Protein AF-A0AAD4YNU9-F1 (afdb_monomer_lite)

Structure (mmCIF, N/CA/C/O backbone):
data_AF-A0AAD4YNU9-F1
#
_entry.id   AF-A0AAD4YNU9-F1
#
loop_
_atom_site.group_PDB
_atom_site.id
_atom_site.type_symbol
_atom_site.label_atom_id
_atom_site.label_alt_id
_atom_site.label_comp_id
_atom_site.label_asym_id
_atom_site.label_entity_id
_atom_site.label_seq_id
_atom_site.pdbx_PDB_ins_code
_atom_site.Cartn_x
_atom_site.Cartn_y
_atom_site.Cartn_z
_atom_site.occupancy
_atom_site.B_iso_or_equiv
_atom_site.auth_seq_id
_atom_site.auth_comp_id
_atom_site.auth_asym_id
_atom_site.auth_atom_id
_atom_site.pdbx_PDB_model_num
ATOM 1 N N . MET A 1 1 ? 12.435 -12.811 -16.386 1.00 61.00 1 MET A N 1
ATOM 2 C CA . MET A 1 1 ? 13.621 -11.991 -16.060 1.00 61.00 1 MET A CA 1
ATOM 3 C C . MET A 1 1 ? 13.203 -11.007 -14.984 1.00 61.00 1 MET A C 1
ATOM 5 O O . MET A 1 1 ? 12.189 -10.349 -15.169 1.00 61.00 1 MET A O 1
ATOM 9 N N . VAL A 1 2 ? 13.923 -10.969 -13.865 1.00 80.31 2 VAL A N 1
ATOM 10 C CA . VAL A 1 2 ? 13.719 -9.997 -12.780 1.00 80.31 2 VAL A CA 1
ATOM 11 C C . VAL A 1 2 ? 14.531 -8.737 -13.104 1.00 80.31 2 VAL A C 1
ATOM 13 O O . VAL A 1 2 ? 15.602 -8.836 -13.702 1.00 80.31 2 VAL A O 1
ATOM 16 N N . SER A 1 3 ? 14.001 -7.556 -12.791 1.00 96.38 3 SER A N 1
ATOM 17 C CA . SER A 1 3 ? 14.637 -6.259 -13.052 1.00 96.38 3 SER A CA 1
ATOM 18 C C . SER A 1 3 ? 14.431 -5.360 -11.846 1.00 96.38 3 SER A C 1
ATOM 20 O O . SER A 1 3 ? 13.338 -5.366 -11.296 1.00 96.38 3 SER A O 1
ATOM 22 N N . ILE A 1 4 ? 15.402 -4.496 -11.538 1.00 96.50 4 ILE A N 1
ATOM 23 C CA . ILE A 1 4 ? 15.303 -3.503 -10.455 1.00 96.50 4 ILE A CA 1
ATOM 24 C C . ILE A 1 4 ? 14.000 -2.695 -10.531 1.00 96.50 4 ILE A C 1
ATOM 26 O O . ILE A 1 4 ? 13.367 -2.436 -9.515 1.00 96.50 4 ILE A O 1
ATOM 30 N N . ARG A 1 5 ? 13.551 -2.322 -11.738 1.00 96.12 5 ARG A N 1
ATOM 31 C CA . ARG A 1 5 ? 12.270 -1.611 -11.907 1.00 96.12 5 ARG A CA 1
ATOM 32 C C . ARG A 1 5 ? 11.066 -2.482 -11.548 1.00 96.12 5 AR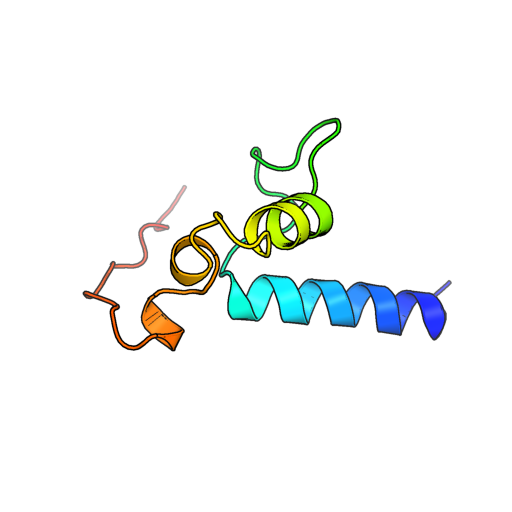G A C 1
ATOM 34 O O . ARG A 1 5 ? 10.104 -1.978 -10.979 1.00 96.12 5 ARG A O 1
ATOM 41 N N . GLY A 1 6 ? 11.127 -3.766 -11.896 1.00 95.56 6 GLY A N 1
ATOM 42 C CA . GLY A 1 6 ? 10.131 -4.758 -11.500 1.00 95.56 6 GLY A CA 1
ATOM 43 C C . GLY A 1 6 ? 10.120 -4.959 -9.986 1.00 95.56 6 GLY A C 1
ATOM 44 O O . GLY A 1 6 ? 9.049 -4.912 -9.397 1.00 95.56 6 GLY A O 1
ATOM 45 N N . ASP A 1 7 ? 11.299 -5.058 -9.367 1.00 95.50 7 ASP A N 1
ATOM 46 C CA . ASP A 1 7 ? 11.460 -5.226 -7.919 1.00 95.50 7 ASP A CA 1
ATOM 47 C C . ASP A 1 7 ? 10.885 -4.034 -7.147 1.00 95.50 7 ASP A C 1
ATOM 49 O O . ASP A 1 7 ? 10.122 -4.221 -6.200 1.00 95.50 7 ASP A O 1
ATOM 53 N N . VAL A 1 8 ? 11.171 -2.802 -7.594 1.00 96.69 8 VAL A N 1
ATOM 54 C CA . VAL A 1 8 ? 10.587 -1.576 -7.021 1.00 96.69 8 VAL A CA 1
ATOM 55 C C . VAL A 1 8 ? 9.065 -1.571 -7.163 1.00 96.69 8 VAL A C 1
ATOM 57 O O . VAL A 1 8 ? 8.363 -1.209 -6.220 1.00 96.69 8 VAL A O 1
ATOM 60 N N . TYR A 1 9 ? 8.540 -1.996 -8.315 1.00 94.00 9 TYR A N 1
ATOM 61 C CA . TYR A 1 9 ? 7.098 -2.080 -8.522 1.00 94.00 9 TYR A CA 1
ATOM 62 C C . TYR A 1 9 ? 6.446 -3.089 -7.570 1.00 94.00 9 TYR A C 1
ATOM 64 O O . TYR A 1 9 ? 5.482 -2.746 -6.888 1.00 94.00 9 TYR A O 1
ATOM 72 N N . SER A 1 10 ? 6.981 -4.311 -7.491 1.00 94.81 10 SER A N 1
ATOM 73 C CA . SER A 1 10 ? 6.459 -5.349 -6.597 1.00 94.81 10 SER A CA 1
ATOM 74 C C . SER A 1 10 ? 6.581 -4.958 -5.130 1.00 94.81 10 SER A C 1
ATOM 76 O O . SER A 1 10 ? 5.646 -5.179 -4.368 1.00 94.81 10 SER A O 1
ATOM 78 N N . PHE A 1 11 ? 7.683 -4.315 -4.738 1.00 95.94 11 PHE A N 1
ATOM 79 C CA . PHE A 1 11 ? 7.839 -3.792 -3.385 1.00 95.94 11 PHE A CA 1
ATOM 80 C C . PHE A 1 11 ? 6.762 -2.749 -3.065 1.00 95.94 11 PHE A C 1
ATOM 82 O O . PHE A 1 11 ? 6.152 -2.805 -2.002 1.00 95.94 11 PHE A O 1
ATOM 89 N N . GLY A 1 12 ? 6.458 -1.851 -4.008 1.00 96.00 12 GLY A N 1
ATOM 90 C CA . GLY A 1 12 ? 5.363 -0.895 -3.860 1.00 96.00 12 GLY A CA 1
ATOM 91 C C . GLY A 1 12 ? 4.008 -1.568 -3.621 1.00 96.00 12 GLY A C 1
ATOM 92 O O . GLY A 1 12 ? 3.244 -1.104 -2.779 1.00 96.00 12 GLY A O 1
ATOM 93 N N . ILE A 1 13 ? 3.723 -2.678 -4.314 1.00 95.06 13 ILE A N 1
ATOM 94 C CA . ILE A 1 13 ? 2.511 -3.482 -4.084 1.00 95.06 13 ILE A CA 1
ATOM 95 C C . ILE A 1 13 ? 2.482 -4.031 -2.658 1.00 95.06 13 ILE A C 1
ATOM 97 O O . ILE A 1 13 ? 1.512 -3.773 -1.957 1.00 95.06 13 ILE A O 1
ATOM 101 N N . VAL A 1 14 ? 3.560 -4.669 -2.198 1.00 96.31 14 VAL A N 1
ATOM 102 C CA . VAL A 1 14 ? 3.640 -5.222 -0.834 1.00 96.31 14 VAL A CA 1
ATOM 103 C C . VAL A 1 14 ? 3.446 -4.139 0.231 1.00 96.31 14 VAL A C 1
ATOM 105 O O . VAL A 1 14 ? 2.748 -4.355 1.220 1.00 96.31 14 VAL A O 1
ATOM 108 N N . VAL A 1 15 ? 4.012 -2.945 0.029 1.00 96.19 15 VAL A N 1
ATOM 109 C CA . VAL A 1 15 ? 3.791 -1.800 0.925 1.00 96.19 15 VAL A CA 1
ATOM 110 C C . VAL A 1 15 ? 2.309 -1.415 0.960 1.00 96.19 15 VAL A C 1
ATOM 112 O O . VAL A 1 15 ? 1.741 -1.277 2.042 1.00 96.19 15 VAL A O 1
ATOM 115 N N . MET A 1 16 ? 1.658 -1.290 -0.199 1.00 95.38 16 MET A N 1
ATOM 116 C CA . MET A 1 16 ? 0.224 -0.983 -0.272 1.00 95.38 16 MET A CA 1
ATOM 117 C C . MET A 1 16 ? -0.643 -2.076 0.371 1.00 95.38 16 MET A C 1
ATOM 119 O O . MET A 1 16 ? -1.570 -1.754 1.110 1.00 95.38 16 MET A O 1
ATOM 123 N N . GLU A 1 17 ? -0.333 -3.356 0.159 1.00 95.25 17 GLU A N 1
ATOM 124 C CA . GLU A 1 17 ? -1.018 -4.478 0.818 1.00 95.25 17 GLU A CA 1
ATOM 125 C C . GLU A 1 17 ? -0.871 -4.412 2.343 1.00 95.25 17 GLU A C 1
ATOM 127 O O . GLU A 1 17 ? -1.836 -4.645 3.065 1.00 95.25 17 GLU A O 1
ATOM 132 N N . THR A 1 18 ? 0.314 -4.047 2.837 1.00 94.88 18 THR A N 1
ATOM 133 C CA . THR A 1 18 ? 0.613 -3.991 4.276 1.00 94.88 18 THR A CA 1
ATOM 134 C C . THR A 1 18 ? -0.213 -2.921 4.984 1.00 94.88 18 THR A C 1
ATOM 136 O O . THR A 1 18 ? -0.749 -3.174 6.057 1.00 94.88 18 THR A O 1
ATOM 139 N N . PHE A 1 19 ? -0.347 -1.735 4.386 1.00 92.69 19 PHE A N 1
ATOM 140 C CA . PHE A 1 19 ? -1.101 -0.637 4.997 1.00 92.69 19 PHE A CA 1
ATOM 141 C C . PHE A 1 19 ? -2.615 -0.768 4.855 1.00 92.69 19 PHE A C 1
ATOM 143 O O . PHE A 1 19 ? -3.334 -0.167 5.643 1.00 92.69 19 PHE A O 1
ATOM 150 N N . THR A 1 20 ? -3.100 -1.519 3.865 1.00 92.88 20 THR A N 1
ATOM 151 C CA . THR A 1 20 ? -4.541 -1.637 3.573 1.00 92.88 20 THR A CA 1
ATOM 152 C C . THR A 1 20 ? -5.143 -2.977 3.986 1.00 92.88 20 THR A C 1
ATOM 154 O O . THR A 1 20 ? -6.363 -3.117 4.007 1.00 92.88 20 THR A O 1
ATOM 157 N N . ARG A 1 21 ? -4.303 -3.989 4.252 1.00 93.19 21 ARG A N 1
ATOM 158 C CA . ARG A 1 21 ? -4.683 -5.399 4.440 1.00 93.19 21 ARG A CA 1
ATOM 159 C C . ARG A 1 21 ? -5.504 -5.975 3.270 1.00 93.19 21 ARG A C 1
ATOM 161 O O . ARG A 1 21 ? -6.268 -6.926 3.430 1.00 93.19 21 ARG A O 1
ATOM 168 N N . ARG A 1 22 ? -5.347 -5.418 2.063 1.00 92.81 22 ARG A N 1
ATOM 169 C CA . ARG A 1 22 ? -6.049 -5.849 0.841 1.00 92.81 22 ARG A CA 1
ATOM 170 C C . ARG A 1 22 ? -5.063 -6.400 -0.173 1.00 92.81 22 ARG A C 1
ATOM 172 O O . ARG A 1 22 ? -4.085 -5.734 -0.493 1.00 92.81 22 ARG A O 1
ATOM 179 N N . LYS A 1 23 ? -5.355 -7.575 -0.733 1.00 93.44 23 LYS A N 1
ATOM 180 C CA . LYS A 1 23 ? -4.541 -8.160 -1.808 1.00 93.44 23 LYS A CA 1
ATOM 181 C C . LYS A 1 23 ? -4.930 -7.545 -3.155 1.00 93.44 23 LYS A C 1
ATOM 183 O O . LYS A 1 23 ? -6.122 -7.359 -3.403 1.00 93.44 23 LYS A O 1
ATOM 188 N N . PRO A 1 24 ? -3.985 -7.317 -4.086 1.00 91.50 24 PRO A N 1
ATOM 189 C CA . PRO A 1 24 ? -4.285 -6.809 -5.424 1.00 91.50 24 PRO A CA 1
ATOM 190 C C . PRO A 1 24 ? -5.123 -7.792 -6.255 1.00 91.50 24 PRO A C 1
ATOM 192 O O . PRO A 1 24 ? -5.637 -7.410 -7.299 1.00 91.50 24 PRO A O 1
ATOM 195 N N . THR A 1 25 ? -5.251 -9.045 -5.806 1.00 93.50 25 THR A N 1
ATOM 196 C CA . THR A 1 25 ? -6.041 -10.108 -6.440 1.00 93.50 25 THR A CA 1
ATOM 197 C C . THR A 1 25 ? -7.468 -10.218 -5.905 1.00 93.50 25 THR A C 1
ATOM 199 O O . THR A 1 25 ? -8.167 -11.146 -6.291 1.00 93.50 25 THR A O 1
ATOM 202 N N . TYR A 1 26 ? -7.895 -9.354 -4.979 1.00 93.31 26 TYR A N 1
ATOM 203 C CA . TYR A 1 26 ? -9.285 -9.354 -4.519 1.00 93.31 26 TYR A CA 1
ATOM 204 C C . TYR A 1 26 ? -10.239 -9.012 -5.665 1.00 93.31 26 TYR A C 1
ATOM 206 O O . TYR A 1 26 ? -9.930 -8.162 -6.499 1.00 93.31 26 TYR A O 1
ATOM 214 N N . ASP A 1 27 ? -11.429 -9.614 -5.653 1.00 92.19 27 ASP A N 1
ATOM 215 C CA . ASP A 1 27 ? -12.431 -9.465 -6.718 1.00 92.19 27 ASP A CA 1
ATOM 216 C C . ASP A 1 27 ? -12.881 -8.012 -6.939 1.00 92.19 27 ASP A C 1
ATOM 218 O O . ASP A 1 27 ? -13.327 -7.657 -8.025 1.00 92.19 27 ASP A O 1
ATOM 222 N N . MET A 1 28 ? -12.710 -7.128 -5.950 1.00 88.25 28 MET A N 1
ATOM 223 C CA . MET A 1 28 ? -12.967 -5.689 -6.106 1.00 88.25 28 MET A CA 1
ATOM 224 C C . MET A 1 28 ? -11.996 -4.977 -7.071 1.00 88.25 28 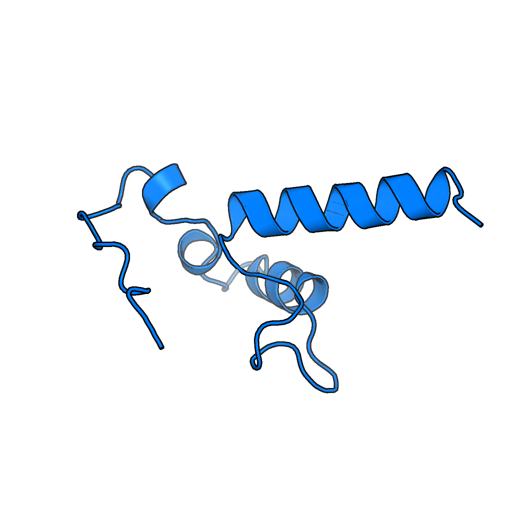MET A C 1
ATOM 226 O O . MET A 1 28 ? -12.241 -3.832 -7.448 1.00 88.25 28 MET A O 1
ATOM 230 N N . PHE A 1 29 ? -10.891 -5.627 -7.451 1.00 91.38 29 PHE A N 1
ATOM 231 C CA . PHE A 1 29 ? -9.827 -5.089 -8.307 1.00 91.38 29 PHE A CA 1
ATOM 232 C C . PHE A 1 29 ? -9.788 -5.739 -9.701 1.00 91.38 29 PHE A C 1
ATOM 234 O O . PHE A 1 29 ? -8.724 -5.886 -10.306 1.00 91.38 29 PHE A O 1
ATOM 241 N N . VAL A 1 30 ? -10.946 -6.155 -10.216 1.00 89.25 30 VAL A N 1
ATOM 242 C CA . VAL A 1 30 ? -11.086 -6.678 -11.581 1.00 89.25 30 VAL A CA 1
ATOM 243 C C . VAL A 1 30 ? -11.454 -5.571 -12.577 1.00 89.25 30 VAL A C 1
ATOM 245 O O . VAL A 1 30 ? -12.088 -4.573 -12.235 1.00 89.25 30 VAL A O 1
ATOM 248 N N . GLY A 1 31 ? -11.086 -5.758 -13.847 1.00 89.00 31 GLY A N 1
ATOM 249 C CA . GLY A 1 31 ? -11.411 -4.815 -14.921 1.00 89.00 31 GLY A CA 1
ATOM 250 C C . GLY A 1 31 ? -10.576 -3.533 -14.864 1.00 89.00 31 GLY A C 1
ATOM 251 O O . GLY A 1 31 ? -9.351 -3.585 -14.953 1.00 89.00 31 GLY A O 1
ATOM 252 N N . GLU A 1 32 ? -11.240 -2.379 -14.771 1.00 89.81 32 GLU A N 1
ATOM 253 C CA . GLU A 1 32 ? -10.603 -1.052 -14.837 1.00 89.81 32 GLU A CA 1
ATOM 254 C C . GLU A 1 32 ? -10.143 -0.507 -13.475 1.00 89.81 32 GLU A C 1
ATOM 256 O O . GLU A 1 32 ? -9.508 0.548 -13.421 1.00 89.81 32 GLU A O 1
ATOM 261 N N . MET A 1 33 ? -10.463 -1.205 -12.381 1.00 92.12 33 MET A N 1
ATOM 262 C CA . MET A 1 33 ? -10.092 -0.824 -11.020 1.00 92.12 33 MET A CA 1
ATOM 263 C C . MET A 1 33 ? -8.961 -1.720 -1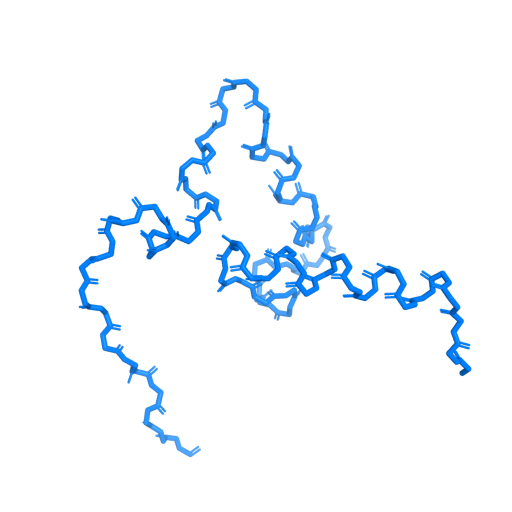0.518 1.00 92.12 33 MET A C 1
ATOM 265 O O . MET A 1 33 ? -9.088 -2.936 -10.534 1.00 92.12 33 MET A O 1
ATOM 269 N N . ASN A 1 34 ? -7.873 -1.138 -10.012 1.00 92.69 34 ASN A N 1
ATOM 270 C CA . ASN A 1 34 ? -6.828 -1.872 -9.292 1.00 92.69 34 ASN A CA 1
ATOM 271 C C . ASN A 1 34 ? -6.484 -1.208 -7.954 1.00 92.69 34 ASN A C 1
ATOM 273 O O . ASN A 1 34 ? -6.857 -0.061 -7.706 1.00 92.69 34 ASN A O 1
ATOM 277 N N . LEU A 1 35 ? -5.722 -1.918 -7.114 1.00 93.31 35 LEU A N 1
ATOM 278 C CA . LEU A 1 35 ? -5.330 -1.464 -5.774 1.00 93.31 35 LEU A CA 1
ATOM 279 C C . LEU A 1 35 ? -4.739 -0.043 -5.768 1.00 93.31 35 LEU A C 1
ATOM 281 O O . LEU A 1 35 ? -5.103 0.768 -4.922 1.00 93.31 35 LEU A O 1
ATOM 285 N N . LYS A 1 36 ? -3.887 0.300 -6.744 1.00 92.94 36 LYS A N 1
ATOM 286 C CA . LYS A 1 36 ? -3.283 1.642 -6.833 1.00 92.94 36 LYS A CA 1
ATOM 287 C C . LYS A 1 36 ? -4.322 2.718 -7.130 1.00 92.94 36 LYS A C 1
ATOM 289 O O . LYS A 1 36 ? -4.275 3.778 -6.519 1.00 92.94 36 LYS A O 1
ATOM 294 N N . GLN A 1 37 ? -5.227 2.466 -8.080 1.00 92.75 37 GLN A N 1
ATOM 295 C CA . GLN A 1 37 ? -6.292 3.412 -8.432 1.00 92.75 37 GLN A CA 1
ATOM 296 C C . GLN A 1 37 ? -7.254 3.611 -7.266 1.00 92.75 37 GLN A C 1
ATOM 298 O O . GLN A 1 37 ? -7.605 4.743 -6.959 1.00 92.75 37 GLN A O 1
ATOM 303 N N . TRP A 1 38 ? -7.633 2.530 -6.587 1.00 92.06 38 TRP A N 1
ATOM 304 C CA . TRP A 1 38 ? -8.509 2.600 -5.425 1.00 92.06 38 TRP A CA 1
ATOM 305 C C . TRP A 1 38 ? -7.886 3.419 -4.285 1.00 92.06 38 TRP A C 1
ATOM 307 O O . TRP A 1 38 ? -8.542 4.319 -3.762 1.00 92.06 38 TRP A O 1
ATOM 317 N N . ILE A 1 39 ? -6.603 3.195 -3.968 1.00 91.31 39 ILE A N 1
ATOM 318 C CA . ILE A 1 39 ? -5.874 4.017 -2.987 1.00 91.31 39 ILE A CA 1
ATOM 319 C C . ILE A 1 39 ? -5.829 5.476 -3.447 1.00 91.31 39 ILE A C 1
ATOM 321 O O . ILE A 1 39 ? -6.193 6.361 -2.684 1.00 91.31 39 ILE A O 1
ATOM 325 N N . ALA A 1 40 ? -5.438 5.744 -4.697 1.00 90.06 40 ALA A N 1
ATOM 326 C CA . ALA A 1 40 ? -5.331 7.107 -5.217 1.00 90.06 40 ALA A CA 1
ATOM 327 C C . ALA A 1 40 ? -6.665 7.871 -5.164 1.00 90.06 40 ALA A C 1
ATOM 329 O O . ALA A 1 40 ? -6.688 9.033 -4.765 1.00 90.06 40 ALA A O 1
ATOM 330 N N . ASN A 1 41 ? -7.772 7.209 -5.509 1.00 88.69 41 ASN A N 1
ATOM 331 C CA . ASN A 1 41 ? -9.116 7.782 -5.424 1.00 88.69 41 ASN A CA 1
ATOM 332 C C . ASN A 1 41 ? -9.517 8.090 -3.978 1.00 88.69 41 ASN A C 1
ATOM 334 O O . ASN A 1 41 ? -10.243 9.047 -3.728 1.00 88.69 41 ASN A O 1
ATOM 338 N N . SER A 1 42 ? -9.022 7.300 -3.030 1.00 87.31 42 SER A N 1
ATOM 339 C CA . SER A 1 42 ? -9.337 7.455 -1.612 1.00 87.31 42 SER A CA 1
ATOM 340 C C . SER A 1 42 ? -8.456 8.487 -0.892 1.00 87.31 42 SER A C 1
ATOM 342 O O . SER A 1 42 ? -8.710 8.807 0.261 1.00 87.31 42 SER A O 1
ATOM 344 N N . LEU A 1 43 ? -7.431 9.030 -1.561 1.00 84.62 43 LEU A N 1
ATOM 345 C CA . LEU A 1 43 ? -6.591 10.130 -1.060 1.00 84.62 43 LEU A CA 1
ATOM 346 C C . LEU A 1 43 ? -7.099 11.517 -1.491 1.00 84.62 43 LEU A C 1
ATOM 348 O O . LEU A 1 43 ? -6.426 12.525 -1.263 1.00 84.62 43 LEU A O 1
ATOM 352 N N . LEU A 1 44 ? -8.250 11.586 -2.163 1.00 85.25 44 LEU A N 1
ATOM 353 C CA . LEU A 1 44 ? -8.857 12.853 -2.558 1.00 85.25 44 LEU A CA 1
ATOM 354 C C . LEU A 1 44 ? -9.350 13.630 -1.318 1.00 85.25 44 LEU A C 1
ATOM 356 O O . LEU A 1 44 ? -9.690 13.008 -0.318 1.00 85.25 44 LEU A O 1
ATOM 360 N N . PRO A 1 45 ? -9.415 14.976 -1.359 1.00 72.81 45 PRO A N 1
ATOM 361 C CA . PRO A 1 45 ? -9.702 15.809 -0.181 1.00 72.81 45 PRO A CA 1
ATOM 362 C C . PRO A 1 45 ? -11.018 15.502 0.553 1.00 72.81 45 PRO A C 1
ATOM 364 O O . PRO A 1 45 ? -11.107 15.759 1.748 1.00 72.81 45 PRO A O 1
ATOM 367 N N . ASP A 1 46 ? -12.003 14.940 -0.152 1.00 74.25 46 ASP A N 1
ATOM 368 C CA . ASP A 1 46 ? -13.313 14.555 0.396 1.00 74.25 46 ASP A CA 1
ATOM 369 C C . ASP A 1 46 ? -13.436 13.040 0.657 1.00 74.25 46 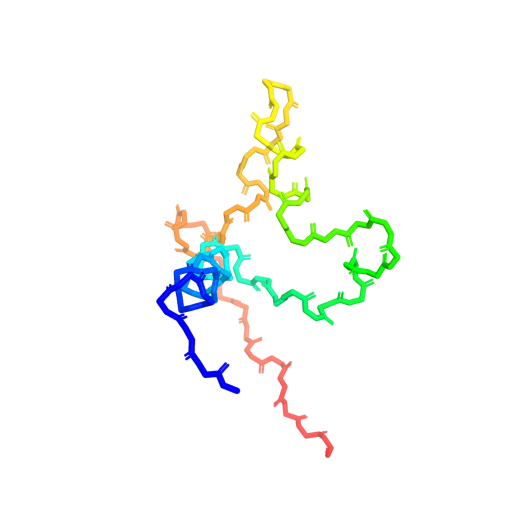ASP A C 1
ATOM 371 O O . ASP A 1 46 ? -14.515 12.548 0.985 1.00 74.25 46 ASP A O 1
ATOM 375 N N . ALA A 1 47 ? -12.356 12.279 0.469 1.00 71.31 47 ALA A N 1
ATOM 376 C CA . ALA A 1 47 ? -12.351 10.834 0.641 1.00 71.31 47 ALA A CA 1
ATOM 377 C C . ALA A 1 47 ? -11.922 10.427 2.061 1.00 71.31 47 ALA A C 1
ATOM 379 O O . ALA A 1 47 ? -11.048 11.038 2.680 1.00 71.31 47 ALA A O 1
ATOM 380 N N . MET A 1 48 ? -12.551 9.369 2.572 1.00 71.44 48 MET A N 1
ATOM 381 C CA . MET A 1 48 ? -12.308 8.815 3.904 1.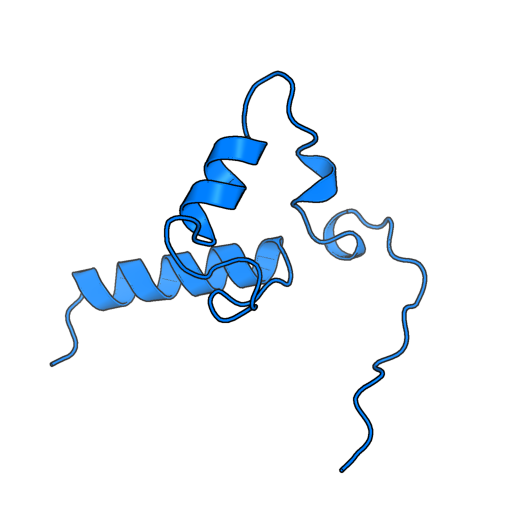00 71.44 48 MET A CA 1
ATOM 382 C C . MET A 1 48 ? -11.025 7.971 3.915 1.00 71.44 48 MET A C 1
ATOM 384 O O . MET A 1 48 ? -11.038 6.765 3.676 1.00 71.44 48 MET A O 1
ATOM 388 N N . ILE A 1 49 ? -9.882 8.623 4.151 1.00 72.56 49 ILE A N 1
ATOM 389 C CA . ILE A 1 49 ? -8.555 7.976 4.228 1.00 72.56 49 ILE A CA 1
ATOM 390 C C . ILE A 1 49 ? -8.503 6.902 5.329 1.00 72.56 49 ILE A C 1
ATOM 392 O O . ILE A 1 49 ? -7.786 5.909 5.202 1.00 72.56 49 ILE A O 1
ATOM 396 N N . ASP A 1 50 ? -9.270 7.083 6.397 1.00 73.56 50 ASP A N 1
ATOM 397 C CA . ASP A 1 50 ? -9.433 6.135 7.497 1.00 73.56 50 ASP A CA 1
ATOM 398 C C . ASP A 1 50 ? -10.073 4.806 7.070 1.00 73.56 50 ASP A C 1
ATOM 400 O O . ASP A 1 50 ? -9.760 3.778 7.663 1.00 73.56 50 ASP A O 1
ATOM 404 N N . GLU A 1 51 ? -10.876 4.779 6.002 1.00 76.50 51 GLU A N 1
ATOM 405 C CA . GLU A 1 51 ? -11.447 3.537 5.452 1.00 76.50 51 GLU A CA 1
ATOM 406 C C . GLU A 1 51 ? -10.436 2.706 4.640 1.00 76.50 51 GLU A C 1
ATOM 408 O O . GLU A 1 51 ? -10.670 1.532 4.323 1.00 76.50 51 GLU A O 1
ATOM 413 N N . VAL A 1 52 ? -9.307 3.315 4.268 1.00 86.31 52 VAL A N 1
ATOM 414 C CA . VAL A 1 52 ? -8.284 2.696 3.415 1.00 86.31 52 VAL A CA 1
ATOM 415 C C . VAL A 1 52 ? -7.223 1.986 4.236 1.00 86.31 52 VAL A C 1
ATOM 417 O O . VAL A 1 52 ? -6.723 0.938 3.821 1.00 86.31 52 VAL A O 1
ATOM 420 N N . VAL A 1 53 ? -6.854 2.583 5.368 1.00 89.56 53 VAL A N 1
ATOM 421 C CA . VAL A 1 53 ? -5.799 2.086 6.248 1.00 89.56 53 VAL A CA 1
ATOM 422 C C . VAL A 1 53 ? -6.357 0.974 7.132 1.00 89.56 53 VAL A C 1
ATOM 424 O O . VAL A 1 53 ? -7.464 1.073 7.649 1.00 89.56 53 VAL A O 1
ATOM 427 N N . ASP A 1 54 ? -5.580 -0.089 7.325 1.00 90.50 54 ASP A N 1
ATOM 428 C CA . ASP A 1 54 ? -5.924 -1.182 8.232 1.00 90.50 54 ASP A CA 1
ATOM 429 C C . ASP A 1 54 ? -6.251 -0.627 9.631 1.00 90.50 54 ASP A C 1
ATOM 431 O O . ASP A 1 54 ? -5.419 0.015 10.280 1.00 90.50 54 ASP A O 1
ATOM 435 N N . ALA A 1 55 ? -7.465 -0.902 10.110 1.00 88.12 55 ALA A N 1
ATOM 436 C CA . ALA A 1 55 ? -7.948 -0.466 11.415 1.00 88.12 55 ALA A CA 1
ATOM 437 C C . ALA A 1 55 ? -7.045 -0.940 12.569 1.00 88.12 55 ALA A C 1
ATOM 439 O O . ALA A 1 55 ? -6.940 -0.255 13.589 1.00 88.12 55 ALA A O 1
ATOM 440 N N . ASN A 1 56 ? -6.341 -2.067 12.404 1.00 87.50 56 ASN A N 1
ATOM 441 C CA . ASN A 1 56 ? -5.358 -2.541 13.379 1.00 87.50 56 ASN A CA 1
ATOM 442 C C . ASN A 1 56 ? -4.143 -1.607 13.468 1.00 87.50 56 ASN A C 1
ATOM 444 O O . ASN A 1 56 ? -3.619 -1.387 14.558 1.00 87.50 56 ASN A O 1
ATOM 448 N N . LEU A 1 57 ? -3.721 -1.012 12.346 1.00 87.75 57 LEU A N 1
ATOM 449 C CA . LEU A 1 57 ? -2.641 -0.019 12.316 1.00 87.75 57 LEU A CA 1
ATOM 450 C C . LEU A 1 57 ? -3.080 1.324 12.905 1.00 87.75 57 LEU A C 1
ATOM 452 O O . LEU A 1 57 ? -2.257 2.041 13.471 1.00 87.75 57 LEU A O 1
ATOM 456 N N . LEU A 1 58 ? -4.371 1.650 12.808 1.00 84.31 58 LEU A N 1
ATOM 457 C CA . LEU A 1 58 ? -4.957 2.829 13.449 1.00 84.31 58 LEU A CA 1
ATOM 458 C C . LEU A 1 58 ? -5.216 2.629 14.954 1.00 84.31 58 LEU A C 1
ATOM 460 O O . LEU A 1 58 ? -5.586 3.580 15.639 1.00 84.31 58 LEU A O 1
ATOM 464 N N . GLY A 1 59 ? -5.029 1.412 15.480 1.00 78.00 59 GLY A N 1
ATOM 465 C CA . GLY A 1 59 ? -5.352 1.075 16.870 1.00 78.00 59 GLY A CA 1
ATOM 466 C C . GLY A 1 59 ? -6.858 1.048 17.159 1.00 78.00 59 GLY A C 1
ATOM 467 O O . GLY A 1 59 ? -7.260 1.160 18.313 1.00 78.00 59 GLY A O 1
ATOM 468 N N . ILE A 1 60 ? -7.681 0.922 16.112 1.00 74.62 60 ILE A N 1
ATOM 469 C CA . ILE A 1 60 ? -9.152 0.885 16.164 1.00 74.62 60 ILE A CA 1
ATOM 470 C C . ILE A 1 60 ? -9.665 -0.573 16.177 1.00 74.62 60 ILE A C 1
ATOM 472 O O . ILE A 1 60 ? -10.835 -0.818 16.457 1.00 74.62 60 ILE A O 1
ATOM 476 N N . GLY A 1 61 ? -8.795 -1.553 15.900 1.00 60.00 61 GLY A N 1
ATOM 477 C CA . GLY A 1 61 ? -9.149 -2.969 15.774 1.00 60.00 61 GLY A CA 1
ATOM 478 C C . GLY A 1 61 ? -9.804 -3.566 17.024 1.00 60.00 61 GLY A C 1
ATOM 479 O O . GLY A 1 61 ? -9.145 -3.800 18.035 1.00 60.00 61 GLY A O 1
ATOM 480 N N . THR A 1 62 ? -11.098 -3.871 16.927 1.00 59.47 62 THR A N 1
ATOM 481 C CA . THR A 1 62 ? -11.737 -4.933 17.710 1.00 59.47 62 THR A CA 1
ATOM 482 C C . THR A 1 62 ? -11.323 -6.277 17.122 1.00 59.47 62 THR A C 1
ATOM 484 O O . THR A 1 62 ? -11.339 -6.432 15.903 1.00 59.47 62 THR A O 1
ATOM 487 N N . GLU A 1 63 ? -10.962 -7.228 17.981 1.00 55.12 63 GLU A N 1
ATOM 488 C CA . GLU A 1 63 ? -10.564 -8.599 17.645 1.00 55.12 63 GLU A CA 1
ATOM 489 C C . GLU A 1 63 ? -11.519 -9.212 16.606 1.00 55.12 63 GLU A C 1
ATOM 491 O O . GLU A 1 63 ? -12.671 -9.519 16.911 1.00 55.12 63 GLU A O 1
ATOM 496 N N . GLN A 1 64 ? -11.061 -9.357 15.361 1.00 52.16 64 GLN A N 1
ATOM 497 C CA . GLN A 1 64 ? -11.784 -10.091 14.331 1.00 52.16 64 GLN A CA 1
ATOM 498 C C . GLN A 1 64 ? -11.003 -11.375 14.076 1.00 52.16 64 GLN A C 1
ATOM 500 O O . GLN A 1 64 ? -9.902 -11.345 13.526 1.00 52.16 64 GLN A O 1
ATOM 505 N N . GLU A 1 65 ? -11.553 -12.468 14.608 1.00 47.78 65 GLU A N 1
ATOM 506 C CA . GLU A 1 65 ? -11.023 -13.823 14.511 1.00 47.78 65 GLU A CA 1
ATOM 507 C C . GLU A 1 65 ? -10.775 -14.201 13.045 1.00 47.78 65 GLU A C 1
ATOM 509 O O . GLU A 1 65 ? -11.589 -13.910 12.165 1.00 47.78 65 GLU A O 1
ATOM 514 N N . ASP A 1 66 ? -9.631 -14.845 12.809 1.00 48.72 66 ASP A N 1
ATOM 515 C CA . ASP A 1 66 ? -9.290 -15.530 11.567 1.00 48.72 66 ASP A CA 1
ATOM 516 C C . ASP A 1 66 ? -10.374 -16.573 11.228 1.00 48.72 66 ASP A C 1
ATOM 518 O O . ASP A 1 66 ? -10.289 -17.732 11.640 1.00 48.72 66 ASP A O 1
ATOM 522 N N . ASP A 1 67 ? -11.389 -16.186 10.454 1.00 53.56 67 ASP A N 1
ATOM 523 C CA . ASP A 1 67 ? -12.198 -17.144 9.701 1.00 53.56 67 ASP A CA 1
ATOM 524 C C . ASP A 1 67 ? -11.485 -17.451 8.384 1.00 53.56 67 ASP A C 1
ATOM 526 O O . ASP A 1 67 ? -11.706 -16.816 7.357 1.00 53.56 67 ASP A O 1
ATOM 530 N N .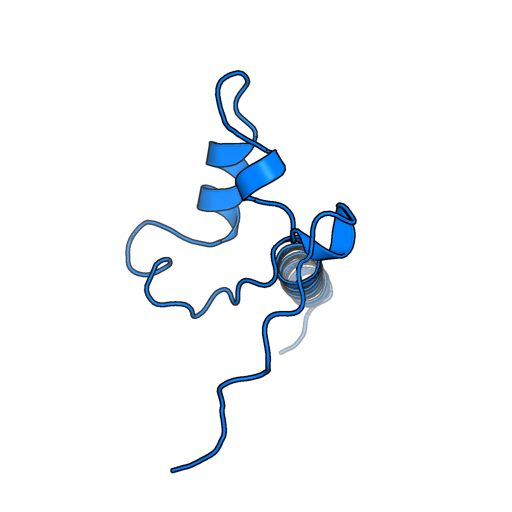 ASP A 1 68 ? -10.559 -18.402 8.459 1.00 49.09 68 ASP A N 1
ATOM 531 C CA . ASP A 1 68 ? -10.254 -19.293 7.342 1.00 49.09 68 ASP A CA 1
ATOM 532 C C . ASP A 1 68 ? -9.776 -20.642 7.912 1.00 49.09 68 ASP A C 1
ATOM 534 O O . ASP A 1 68 ? -8.625 -21.067 7.784 1.00 49.09 68 ASP A O 1
ATOM 538 N N . HIS A 1 69 ? -10.697 -21.340 8.588 1.00 57.19 69 HIS A N 1
ATOM 539 C CA . HIS A 1 69 ? -10.625 -22.793 8.723 1.00 57.19 69 HIS A CA 1
ATOM 540 C C . HIS A 1 69 ? -11.425 -23.461 7.590 1.00 57.19 69 HIS A C 1
ATOM 542 O O . HIS A 1 69 ? -12.647 -23.537 7.628 1.00 57.19 69 HIS A O 1
ATOM 548 N N . VAL A 1 70 ? -10.676 -24.075 6.667 1.00 53.50 70 VAL A N 1
ATOM 549 C CA . VAL A 1 70 ? -10.984 -25.350 5.988 1.00 53.50 70 VAL A CA 1
ATOM 550 C C . VAL A 1 70 ? -12.145 -25.370 4.978 1.00 53.50 70 VAL A C 1
ATOM 552 O O . VAL A 1 70 ? -13.319 -25.473 5.330 1.00 53.50 70 VAL A O 1
ATOM 555 N N . ARG A 1 71 ? -11.774 -25.573 3.707 1.00 50.44 71 ARG A N 1
ATOM 556 C CA . ARG A 1 71 ? -12.001 -26.864 3.032 1.00 50.44 71 ARG A CA 1
ATOM 557 C C . ARG A 1 71 ? -10.765 -27.311 2.265 1.00 50.44 71 ARG A C 1
ATOM 559 O O . ARG A 1 71 ? -10.187 -26.466 1.553 1.00 50.44 71 ARG A O 1
#

Radius of gyration: 14.6 Å; chains: 1; bounding box: 29×43×34 Å

pLDDT: mean 83.16, std 14.87, range [47.78, 96.69]

Secondary structure (DSSP, 8-state):
---HHHHHHHHHHHHHHHHH---TTSGGG-TT--HHHHHHHHTSTTS-GGGTS-TTTTT------------

InterPro domains:
  IPR011009 Protein kinase-like domain superfamily [SSF56112] (2-50)
  IPR052451 Serine/threonine kinase-like [PTHR48008] (2-61)

Organism: Prunus dulcis (NCBI:txid3755)

Foldseek 3Di:
DDDPVNVVVVVVQVVQCQFQVDHQPPPVNPDPRTSVNVQVVQPPPPHDNVNRGDCVVVVNDDDDDDPDDDD

Sequence (71 aa):
MVSIRGDVYSFGIVVMETFTRRKPTYDMFVGEMNLKQWIANSLLPDAMIDEVVDANLLGIGTEQEDDDHVR